Protein AF-A0A2Y9RVR6-F1 (afdb_monomer_lite)

Radius of gyration: 17.17 Å; chains: 1; bounding box: 38×42×49 Å

Secondary structure (DSSP, 8-state):
------------TT----HHHHHHHHHHHHHSTTS-S-EEES-TT-TT---EEE---S-----GGG-HHHHT--TT--HHHHHHHHHHHHTSTTTTTSPPPPTT-----

Organism: NCBI:txid127582

pLDDT: mean 73.44, std 13.95, range [33.5, 87.94]

Structure (mmCIF, N/CA/C/O backbone):
data_AF-A0A2Y9RVR6-F1
#
_entry.id   AF-A0A2Y9RVR6-F1
#
loop_
_atom_site.group_PDB
_atom_site.id
_atom_site.type_symbol
_atom_site.label_atom_id
_atom_site.label_alt_id
_atom_site.label_comp_id
_atom_site.label_asym_id
_atom_site.label_entity_id
_atom_site.label_seq_id
_atom_site.pdbx_PDB_ins_code
_atom_site.Cartn_x
_atom_site.Cartn_y
_atom_site.Cartn_z
_atom_site.occupancy
_atom_site.B_iso_or_equiv
_atom_site.auth_seq_id
_atom_site.auth_comp_id
_atom_site.auth_asym_id
_atom_site.auth_atom_id
_atom_site.pdbx_PDB_model_num
ATOM 1 N N . MET A 1 1 ? 15.825 29.071 -25.610 1.00 41.28 1 MET A N 1
ATOM 2 C CA . MET A 1 1 ? 14.901 29.046 -24.458 1.00 41.28 1 MET A CA 1
ATOM 3 C C . MET A 1 1 ? 13.797 28.088 -24.855 1.00 41.28 1 MET A C 1
ATOM 5 O O . MET A 1 1 ? 12.821 28.501 -25.462 1.00 41.28 1 MET A O 1
ATOM 9 N N . GLU A 1 2 ? 14.076 26.794 -24.718 1.00 33.50 2 GLU A N 1
ATOM 10 C CA . GLU A 1 2 ? 13.214 25.728 -25.230 1.00 33.50 2 GLU A CA 1
ATOM 11 C C . GLU A 1 2 ? 12.247 25.305 -24.128 1.00 33.50 2 GLU A C 1
ATOM 13 O O . GLU A 1 2 ? 12.647 24.823 -23.065 1.00 33.50 2 GLU A O 1
ATOM 18 N N . ASP A 1 3 ? 10.976 25.584 -24.396 1.00 42.09 3 ASP A N 1
ATOM 19 C CA . ASP A 1 3 ? 9.809 25.250 -23.595 1.00 42.09 3 ASP A CA 1
ATOM 20 C C . ASP A 1 3 ? 9.714 23.723 -23.459 1.00 42.09 3 ASP A C 1
ATOM 22 O O . ASP A 1 3 ? 9.265 23.025 -24.368 1.00 42.09 3 ASP A O 1
ATOM 26 N N . HIS A 1 4 ? 10.183 23.196 -22.325 1.00 41.84 4 HIS A N 1
ATOM 27 C CA . HIS A 1 4 ? 9.987 21.802 -21.926 1.00 41.84 4 HIS A CA 1
ATOM 28 C C . HIS A 1 4 ? 8.532 21.618 -21.491 1.00 41.84 4 HIS A C 1
ATOM 30 O O . HIS A 1 4 ? 8.216 21.466 -20.310 1.00 41.84 4 HIS A O 1
ATOM 36 N N . ARG A 1 5 ? 7.620 21.658 -22.464 1.00 41.59 5 ARG A N 1
ATOM 37 C CA . ARG A 1 5 ? 6.258 21.175 -22.284 1.00 41.59 5 ARG A CA 1
ATOM 38 C C . ARG A 1 5 ? 6.330 19.672 -22.066 1.00 41.59 5 ARG A C 1
ATOM 40 O O . ARG A 1 5 ? 6.532 18.897 -22.996 1.00 41.59 5 ARG A O 1
ATOM 47 N N . VAL A 1 6 ? 6.182 19.279 -20.807 1.00 44.03 6 VAL A N 1
ATOM 48 C CA . VAL A 1 6 ? 5.914 17.900 -20.408 1.00 44.03 6 VAL A CA 1
ATOM 49 C C . VAL A 1 6 ? 4.616 17.498 -21.103 1.00 44.03 6 VAL A C 1
ATOM 51 O O . VAL A 1 6 ? 3.536 17.978 -20.755 1.00 44.03 6 VAL A O 1
ATOM 54 N N . HIS A 1 7 ? 4.726 16.697 -22.158 1.00 44.66 7 HIS A N 1
ATOM 55 C CA . HIS A 1 7 ? 3.561 16.121 -22.809 1.00 44.66 7 HIS A CA 1
ATOM 56 C C . HIS A 1 7 ? 2.908 15.142 -21.823 1.00 44.66 7 HIS A C 1
ATOM 58 O O . HIS A 1 7 ? 3.610 14.258 -21.330 1.00 44.66 7 HIS A O 1
ATOM 64 N N . PRO A 1 8 ? 1.601 15.261 -21.522 1.00 43.94 8 PRO A N 1
ATOM 65 C CA . PRO A 1 8 ? 0.905 14.203 -20.806 1.00 43.94 8 PRO A CA 1
ATOM 66 C C . PRO A 1 8 ? 0.995 12.933 -21.656 1.00 43.94 8 PRO A C 1
ATOM 68 O O . PRO A 1 8 ? 0.721 12.969 -22.859 1.00 43.94 8 PRO A O 1
ATOM 71 N N . PHE A 1 9 ? 1.455 11.842 -21.045 1.00 45.75 9 PHE A N 1
ATOM 72 C CA . PHE A 1 9 ? 1.623 10.557 -21.709 1.00 45.75 9 PHE A CA 1
ATOM 73 C C . PHE A 1 9 ? 0.272 10.131 -22.292 1.00 45.75 9 PHE A C 1
ATOM 75 O O . PHE A 1 9 ? -0.699 9.918 -21.568 1.00 45.75 9 PHE A O 1
ATOM 82 N N . VAL A 1 10 ? 0.187 10.082 -23.622 1.00 44.03 10 VAL A N 1
ATOM 83 C CA . VAL A 1 10 ? -0.973 9.517 -24.301 1.00 44.03 10 VAL A CA 1
ATOM 84 C C . VAL A 1 10 ? -0.866 8.004 -24.137 1.00 44.03 10 VAL A C 1
ATOM 86 O O . VAL A 1 10 ? 0.048 7.376 -24.676 1.00 44.03 10 VAL A O 1
ATOM 89 N N . GLU A 1 11 ? -1.762 7.404 -23.355 1.00 48.28 11 GLU A N 1
ATOM 90 C CA . GLU A 1 11 ? -1.891 5.949 -23.316 1.00 48.28 11 GLU A CA 1
ATOM 91 C C . GLU A 1 11 ? -2.299 5.475 -24.716 1.00 48.28 11 GLU A C 1
ATOM 93 O O . GLU A 1 11 ? -3.445 5.606 -25.149 1.00 48.28 11 GLU A O 1
ATOM 98 N N . SER A 1 12 ? -1.323 4.988 -25.481 1.00 44.62 12 SER A N 1
ATOM 99 C CA . SER A 1 12 ? -1.571 4.409 -26.798 1.00 44.62 12 SER A CA 1
ATOM 100 C C . SER A 1 12 ? -2.227 3.037 -26.608 1.00 44.62 12 SER A C 1
ATOM 102 O O . SER A 1 12 ? -1.644 2.189 -25.922 1.00 44.62 12 SER A O 1
ATOM 104 N N . PRO A 1 13 ? -3.402 2.763 -27.206 1.00 46.75 13 PRO A N 1
ATOM 105 C CA . PRO A 1 13 ? -4.080 1.484 -27.043 1.00 46.75 13 PRO A CA 1
ATOM 106 C C . PRO A 1 13 ? -3.233 0.370 -27.671 1.00 46.75 13 PRO A C 1
ATOM 108 O O . PRO A 1 13 ? -3.189 0.220 -28.889 1.00 46.75 13 PRO A O 1
ATOM 111 N N . GLY A 1 14 ? -2.530 -0.397 -26.833 1.00 58.28 14 GLY A N 1
ATOM 112 C CA . GLY A 1 14 ? -1.770 -1.583 -27.245 1.00 58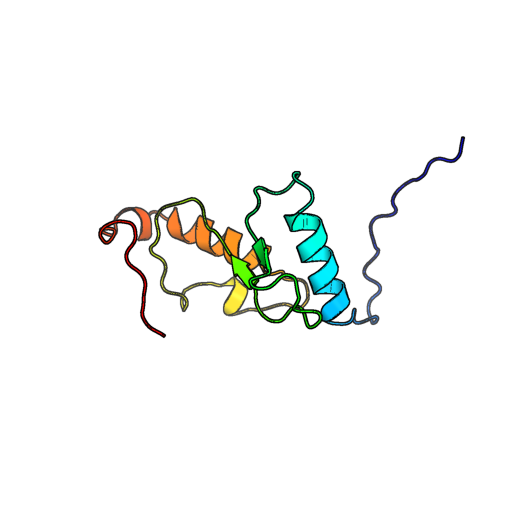.28 14 GLY A CA 1
ATOM 113 C C . GLY A 1 14 ? -0.333 -1.679 -26.728 1.00 58.28 14 GLY A C 1
ATOM 114 O O . GLY A 1 14 ? 0.251 -2.758 -26.816 1.00 58.28 14 GLY A O 1
ATOM 115 N N . VAL A 1 15 ? 0.241 -0.616 -26.153 1.00 62.31 15 VAL A N 1
ATOM 116 C CA . VAL A 1 15 ? 1.580 -0.679 -25.539 1.00 62.31 15 VAL A CA 1
ATOM 117 C C . VAL A 1 15 ? 1.430 -0.953 -24.046 1.00 62.31 15 VAL A C 1
ATOM 119 O O . VAL A 1 15 ? 1.025 -0.084 -23.282 1.00 62.31 15 VAL A O 1
ATOM 122 N N . LYS A 1 16 ? 1.732 -2.185 -23.623 1.00 73.31 16 LYS A N 1
ATOM 123 C CA . LYS A 1 16 ? 1.699 -2.572 -22.209 1.00 73.31 16 LYS A CA 1
ATOM 124 C C . LYS A 1 16 ? 3.028 -2.197 -21.556 1.00 73.31 16 LYS A C 1
ATOM 126 O O . LYS A 1 16 ? 4.063 -2.761 -21.906 1.00 73.31 16 LYS A O 1
ATOM 131 N N . VAL A 1 17 ? 2.991 -1.249 -20.626 1.00 78.62 17 VAL A N 1
ATOM 132 C CA . VAL A 1 17 ? 4.172 -0.817 -19.872 1.00 78.62 17 VAL A CA 1
ATOM 133 C C . VAL A 1 17 ? 4.652 -1.970 -18.966 1.00 78.62 17 VAL A C 1
ATOM 135 O O . VAL A 1 17 ? 3.822 -2.647 -18.348 1.00 78.62 17 VAL A O 1
ATOM 138 N N . PRO A 1 18 ? 5.964 -2.270 -18.911 1.00 84.00 18 PRO A N 1
ATOM 139 C CA . PRO A 1 18 ? 6.498 -3.296 -18.020 1.00 84.00 18 PRO A CA 1
ATOM 140 C C . PRO A 1 18 ? 6.232 -2.979 -16.544 1.00 84.00 18 PRO A C 1
ATOM 142 O O . PRO A 1 18 ? 6.327 -1.828 -16.129 1.00 84.00 18 PRO A O 1
ATOM 145 N N . ARG A 1 19 ? 5.989 -4.018 -15.732 1.00 84.81 19 ARG A N 1
ATOM 146 C CA . ARG A 1 19 ? 5.704 -3.907 -14.286 1.00 84.81 19 ARG A CA 1
ATOM 147 C C . ARG A 1 19 ? 6.670 -2.963 -13.565 1.00 84.81 19 ARG A C 1
ATOM 149 O O . ARG A 1 19 ? 6.231 -2.070 -12.856 1.00 84.81 19 ARG A O 1
ATOM 156 N N . ASN A 1 20 ? 7.974 -3.158 -13.759 1.00 85.44 20 ASN A N 1
ATOM 157 C CA . ASN A 1 20 ? 8.987 -2.380 -13.048 1.00 85.44 20 ASN A CA 1
ATOM 158 C C . ASN A 1 20 ? 8.983 -0.901 -13.462 1.00 85.44 20 ASN A C 1
ATOM 160 O O . ASN A 1 20 ? 9.357 -0.068 -12.653 1.00 85.44 20 ASN A O 1
ATOM 164 N N . SER A 1 21 ? 8.542 -0.568 -14.679 1.00 84.25 21 SER A N 1
ATOM 165 C CA . SER A 1 21 ? 8.436 0.823 -15.130 1.00 84.25 21 SER A CA 1
ATOM 166 C C . SER A 1 21 ? 7.279 1.551 -14.444 1.00 84.25 21 SER A C 1
ATOM 168 O O . SER A 1 21 ? 7.490 2.653 -13.957 1.00 84.25 21 SER A O 1
ATOM 170 N N . CYS A 1 22 ? 6.102 0.920 -14.326 1.00 84.81 22 CYS A N 1
ATOM 171 C CA . CYS A 1 22 ? 4.986 1.483 -13.551 1.00 84.81 22 CYS A CA 1
ATOM 172 C C . CYS A 1 22 ? 5.356 1.647 -12.071 1.00 84.81 22 CYS A C 1
ATOM 174 O O . CYS A 1 22 ? 5.069 2.661 -11.455 1.00 84.81 22 CYS A O 1
ATOM 176 N N . LEU A 1 23 ? 6.038 0.650 -11.507 1.00 84.62 23 LEU A N 1
ATOM 177 C CA . LEU A 1 23 ? 6.459 0.676 -10.109 1.00 84.62 23 LEU A CA 1
ATOM 178 C C . LEU A 1 23 ? 7.537 1.727 -9.828 1.00 84.62 23 LEU A C 1
ATOM 180 O O . LEU A 1 23 ? 7.528 2.331 -8.764 1.00 84.62 23 LEU A O 1
ATOM 184 N N . LEU A 1 24 ? 8.457 1.958 -10.763 1.00 85.62 24 LEU A N 1
ATOM 185 C CA . LEU A 1 24 ? 9.464 3.004 -10.618 1.00 85.62 24 LEU A CA 1
ATOM 186 C C . LEU A 1 24 ? 8.824 4.396 -10.645 1.00 85.62 24 LEU A C 1
ATOM 188 O O . LEU A 1 24 ? 9.191 5.241 -9.839 1.00 85.62 24 LEU A O 1
ATOM 192 N N . GLU A 1 25 ? 7.833 4.608 -11.513 1.00 85.56 25 GLU A N 1
ATOM 193 C CA . GLU A 1 25 ? 7.045 5.844 -11.538 1.00 85.56 25 GLU A CA 1
ATOM 194 C C . GLU A 1 25 ? 6.330 6.067 -10.199 1.00 85.56 25 GLU A C 1
ATOM 196 O O . GLU A 1 25 ? 6.490 7.123 -9.593 1.00 85.56 25 GLU A O 1
ATOM 201 N N . GLU A 1 26 ? 5.642 5.049 -9.669 1.00 84.44 26 GLU A N 1
ATOM 202 C CA . GLU A 1 26 ? 5.006 5.138 -8.347 1.00 84.44 26 GLU A CA 1
ATOM 203 C C . GLU A 1 26 ? 6.012 5.427 -7.218 1.00 84.44 26 GLU A C 1
ATOM 205 O O . GLU A 1 26 ? 5.705 6.178 -6.289 1.00 84.44 26 GLU A O 1
ATOM 210 N N . PHE A 1 27 ? 7.223 4.862 -7.289 1.00 83.75 27 PHE A N 1
ATOM 211 C CA . PHE A 1 27 ? 8.289 5.138 -6.324 1.00 83.75 27 PHE A CA 1
ATOM 212 C C . PHE A 1 27 ? 8.755 6.597 -6.390 1.00 83.75 27 PHE A C 1
ATOM 214 O O . PHE A 1 27 ? 8.842 7.276 -5.365 1.00 83.75 27 PHE A O 1
ATOM 221 N N . GLU A 1 28 ? 9.047 7.083 -7.598 1.0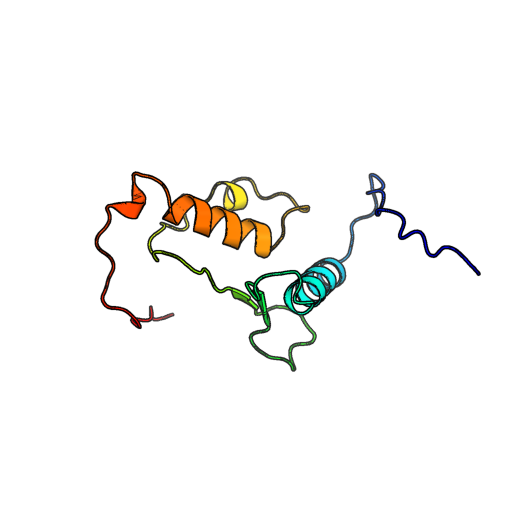0 84.44 28 GLU A N 1
ATOM 222 C CA . GLU A 1 28 ? 9.494 8.454 -7.840 1.00 84.44 28 GLU A CA 1
ATOM 223 C C . GLU A 1 28 ? 8.427 9.468 -7.414 1.00 84.44 28 GLU A C 1
ATOM 225 O O . GLU A 1 28 ? 8.752 10.484 -6.793 1.00 84.44 28 GLU A O 1
ATOM 230 N N . GLU A 1 29 ? 7.151 9.184 -7.686 1.00 79.94 29 GLU A N 1
ATOM 231 C CA . GLU A 1 29 ? 6.021 9.988 -7.221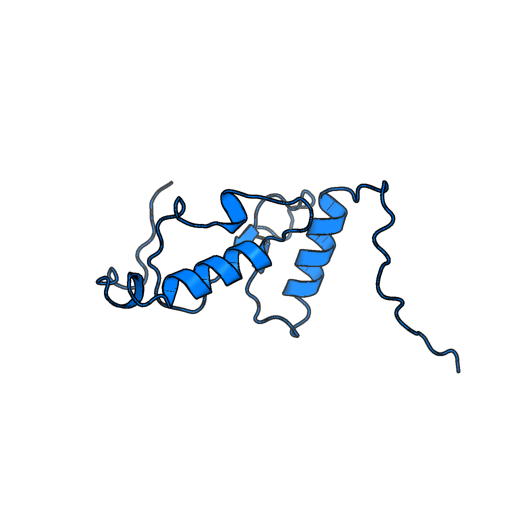 1.00 79.94 29 GLU A CA 1
ATOM 232 C C . GLU A 1 29 ? 5.901 10.006 -5.693 1.00 79.94 29 GLU A C 1
ATOM 234 O O . GLU A 1 29 ? 5.615 11.062 -5.130 1.00 79.94 29 GLU A O 1
ATOM 239 N N . GLY A 1 30 ? 6.151 8.878 -5.020 1.00 74.88 30 GLY A N 1
ATOM 240 C CA . GLY A 1 30 ? 6.124 8.779 -3.557 1.00 74.88 30 GLY A CA 1
ATOM 241 C C . GLY A 1 30 ? 7.279 9.510 -2.857 1.00 74.88 30 GLY A C 1
ATOM 242 O O . GLY A 1 30 ? 7.103 10.016 -1.749 1.00 74.88 30 GLY A O 1
ATOM 243 N N . GLN A 1 31 ? 8.454 9.604 -3.493 1.00 71.69 31 GLN A N 1
ATOM 244 C CA . GLN A 1 31 ? 9.620 10.327 -2.954 1.00 71.69 31 GLN A CA 1
ATOM 245 C C . GLN A 1 31 ? 9.615 11.821 -3.282 1.00 71.69 31 GLN A C 1
ATOM 247 O O . GLN A 1 31 ? 10.150 12.648 -2.534 1.00 71.69 31 GLN A O 1
ATOM 252 N N . LYS A 1 32 ? 9.031 12.190 -4.421 1.00 68.31 32 LYS A N 1
ATOM 253 C CA . LYS A 1 32 ? 8.827 13.581 -4.794 1.00 68.31 32 LYS A CA 1
ATOM 254 C C . LYS A 1 32 ? 7.764 14.125 -3.845 1.00 68.31 32 LYS A C 1
ATOM 256 O O . LYS A 1 32 ? 6.595 13.818 -4.017 1.00 68.31 32 LYS A O 1
ATOM 261 N N . GLY A 1 33 ? 8.164 14.940 -2.861 1.00 57.31 33 GLY A N 1
ATOM 262 C CA . GLY A 1 33 ? 7.329 15.484 -1.763 1.00 57.31 33 GLY A CA 1
ATOM 263 C C . GLY A 1 33 ? 6.107 16.345 -2.149 1.00 57.31 33 GLY A C 1
ATOM 264 O O . GLY A 1 33 ? 5.699 17.226 -1.400 1.00 57.31 33 GLY A O 1
ATOM 265 N N . VAL A 1 34 ? 5.569 16.139 -3.348 1.00 55.72 34 VAL A N 1
ATOM 266 C CA . VAL A 1 34 ? 4.220 16.463 -3.806 1.00 55.72 34 VAL A CA 1
ATOM 267 C C . VAL A 1 34 ? 3.198 15.467 -3.238 1.00 55.72 34 VAL A C 1
ATOM 269 O O . VAL A 1 34 ? 2.043 15.845 -3.056 1.00 55.72 34 VAL A O 1
ATOM 272 N N . ASP A 1 35 ? 3.609 14.228 -2.950 1.00 57.62 35 ASP A N 1
ATOM 273 C CA . ASP A 1 35 ? 2.771 13.212 -2.312 1.00 57.62 35 ASP A CA 1
ATOM 274 C C . ASP A 1 35 ? 3.166 13.026 -0.841 1.00 57.62 35 ASP A C 1
ATOM 276 O O . ASP A 1 35 ? 4.337 13.146 -0.489 1.00 57.62 35 ASP A O 1
ATOM 280 N N . ASP A 1 36 ? 2.193 12.749 0.028 1.00 64.56 36 ASP A N 1
ATOM 281 C CA . ASP A 1 36 ? 2.305 12.763 1.501 1.00 64.56 36 ASP A CA 1
ATOM 282 C C . ASP A 1 36 ? 3.173 11.613 2.082 1.00 64.56 36 ASP A C 1
ATOM 284 O O . ASP A 1 36 ? 3.000 11.204 3.228 1.00 64.56 36 ASP A O 1
ATOM 288 N N . GLY A 1 37 ? 4.084 11.037 1.285 1.00 69.56 37 GLY A N 1
ATOM 289 C CA . GLY A 1 37 ? 4.959 9.924 1.669 1.00 69.56 37 GLY A CA 1
ATOM 290 C C . GLY A 1 37 ? 4.206 8.617 1.926 1.00 69.56 37 GLY A C 1
ATOM 291 O O . GLY A 1 37 ? 4.622 7.808 2.753 1.00 69.56 37 GLY A O 1
ATOM 292 N N . MET A 1 38 ? 3.067 8.418 1.257 1.00 75.88 38 MET A N 1
ATOM 293 C CA . MET A 1 38 ? 2.129 7.338 1.572 1.00 75.88 38 MET A CA 1
ATOM 294 C C . MET A 1 38 ? 2.663 5.940 1.214 1.00 75.88 38 MET A C 1
ATOM 296 O O . MET A 1 38 ? 2.216 4.944 1.779 1.00 75.88 38 MET A O 1
ATOM 300 N N . VAL A 1 39 ? 3.606 5.855 0.274 1.00 82.25 39 VAL A N 1
ATOM 301 C CA . VAL A 1 39 ? 4.176 4.608 -0.253 1.00 82.25 39 VAL A CA 1
ATOM 302 C C . VAL A 1 39 ? 5.701 4.697 -0.212 1.00 82.25 39 VAL A C 1
ATOM 304 O O . VAL A 1 39 ? 6.281 5.726 -0.549 1.00 82.25 39 VAL A O 1
ATOM 307 N N . SER A 1 40 ? 6.373 3.628 0.206 1.00 84.31 40 SER A N 1
ATOM 308 C CA . SER A 1 40 ? 7.838 3.529 0.248 1.00 84.31 40 SER A CA 1
ATOM 309 C C . SER A 1 40 ? 8.290 2.087 0.010 1.00 84.31 40 SER A C 1
ATOM 311 O O . SER A 1 40 ? 7.515 1.156 0.220 1.00 84.31 40 SER A O 1
ATOM 313 N N . LEU A 1 41 ? 9.536 1.877 -0.417 1.00 86.06 41 LEU A N 1
ATOM 314 C CA . LEU A 1 41 ? 10.110 0.530 -0.495 1.00 86.06 41 LEU A CA 1
ATOM 315 C C . LEU A 1 41 ? 10.444 0.017 0.908 1.00 86.06 41 LEU A C 1
ATOM 317 O O . LEU A 1 41 ? 10.852 0.790 1.773 1.00 86.06 41 LEU A O 1
ATOM 321 N N . GLU A 1 42 ? 10.247 -1.282 1.132 1.00 86.62 42 GLU A N 1
ATOM 322 C CA . GLU A 1 42 ? 10.651 -1.929 2.392 1.00 86.62 42 GLU A CA 1
ATOM 323 C C . GLU A 1 42 ? 12.173 -2.055 2.523 1.00 86.62 42 GLU A C 1
ATOM 325 O O . GLU A 1 42 ? 12.695 -2.044 3.635 1.00 86.62 42 GLU A O 1
ATOM 330 N N . ASP A 1 43 ? 12.856 -2.201 1.392 1.00 86.69 43 ASP A N 1
ATOM 331 C CA . ASP A 1 43 ? 14.292 -2.431 1.285 1.00 86.69 43 ASP A CA 1
ATOM 332 C C . ASP A 1 43 ? 14.820 -1.603 0.108 1.00 86.69 43 ASP A C 1
ATOM 334 O O . ASP A 1 43 ? 14.354 -1.764 -1.023 1.00 86.69 43 ASP A O 1
ATOM 338 N N . ASP A 1 44 ? 15.750 -0.684 0.370 1.00 82.88 44 ASP A N 1
ATOM 339 C CA . ASP A 1 44 ? 16.344 0.173 -0.658 1.00 82.88 44 ASP A CA 1
ATOM 340 C C . ASP A 1 44 ? 17.322 -0.574 -1.580 1.00 82.88 44 ASP A C 1
ATOM 342 O O . ASP A 1 44 ? 17.615 -0.094 -2.678 1.00 82.88 44 ASP A O 1
ATOM 346 N N . GLU A 1 45 ? 17.753 -1.780 -1.197 1.00 87.50 45 GLU A N 1
ATOM 347 C CA . GLU A 1 45 ? 18.545 -2.668 -2.049 1.00 87.50 45 GLU A CA 1
ATOM 348 C C . GLU A 1 45 ? 17.662 -3.554 -2.964 1.00 87.50 45 GLU A C 1
ATOM 350 O O . GLU A 1 45 ? 18.178 -4.220 -3.874 1.00 87.50 45 GLU A O 1
ATOM 355 N N . ASP A 1 46 ? 16.326 -3.547 -2.801 1.00 86.88 46 ASP A N 1
ATOM 356 C CA . ASP A 1 46 ? 15.396 -4.332 -3.628 1.00 86.88 46 ASP A CA 1
ATOM 357 C C . ASP A 1 46 ? 15.221 -3.751 -5.043 1.00 86.88 46 ASP A C 1
ATOM 359 O O . ASP A 1 46 ? 14.282 -3.020 -5.363 1.00 86.88 46 ASP A O 1
ATOM 363 N N . THR A 1 47 ? 16.085 -4.186 -5.958 1.00 84.38 47 THR A N 1
ATOM 364 C CA . THR A 1 47 ? 15.985 -3.859 -7.394 1.00 84.38 47 THR A CA 1
ATOM 365 C C . THR A 1 47 ? 14.759 -4.457 -8.102 1.00 84.38 47 THR A C 1
ATOM 367 O O . THR A 1 47 ? 14.469 -4.100 -9.247 1.00 84.38 47 THR A O 1
ATOM 370 N N . THR A 1 48 ? 14.027 -5.378 -7.463 1.00 87.25 48 THR A N 1
ATOM 371 C CA . THR A 1 48 ? 12.853 -6.039 -8.057 1.00 87.25 48 THR A CA 1
ATOM 372 C C . THR A 1 48 ? 11.548 -5.276 -7.826 1.00 87.25 48 THR A C 1
ATOM 374 O O . THR A 1 48 ? 10.533 -5.604 -8.458 1.00 87.25 48 THR A O 1
ATOM 377 N N . LEU A 1 49 ? 11.576 -4.254 -6.958 1.00 85.75 49 LEU A N 1
ATOM 378 C CA . LEU A 1 49 ? 10.422 -3.439 -6.572 1.00 85.75 49 LEU A CA 1
ATOM 379 C C . LEU A 1 49 ? 9.244 -4.326 -6.143 1.00 85.75 49 LEU A C 1
ATOM 381 O O . LEU A 1 49 ? 8.114 -4.193 -6.624 1.00 85.75 49 LEU A O 1
ATOM 385 N N . THR A 1 50 ? 9.505 -5.328 -5.309 1.00 87.56 50 THR A N 1
ATOM 386 C CA . THR A 1 50 ? 8.492 -6.330 -4.951 1.00 87.56 50 THR A CA 1
ATOM 387 C C . THR A 1 50 ? 7.834 -6.019 -3.622 1.00 87.56 50 THR A C 1
ATOM 389 O O . THR A 1 50 ? 6.636 -6.265 -3.474 1.00 87.56 50 THR A O 1
ATOM 392 N N . ARG A 1 51 ? 8.588 -5.459 -2.674 1.00 86.81 51 ARG A N 1
ATOM 393 C CA . ARG A 1 51 ? 8.124 -5.248 -1.303 1.00 86.81 51 ARG A CA 1
ATOM 394 C C 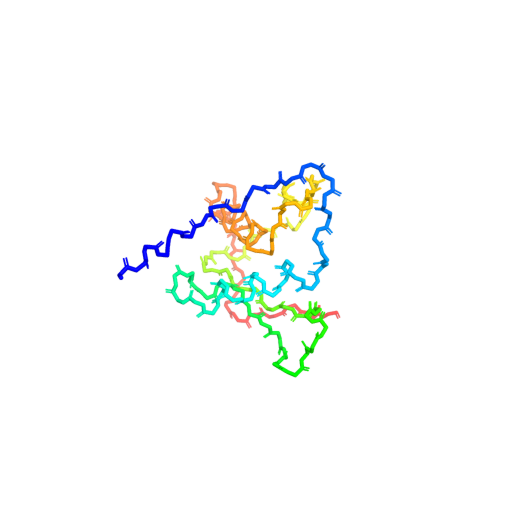. ARG A 1 51 ? 8.000 -3.765 -0.980 1.00 86.81 51 ARG A C 1
ATOM 396 O O . ARG A 1 51 ? 8.966 -3.011 -1.063 1.00 86.81 51 ARG A O 1
ATOM 403 N N . TRP A 1 52 ? 6.790 -3.368 -0.604 1.00 87.94 52 TRP A N 1
ATOM 404 C CA . TRP A 1 52 ? 6.399 -1.976 -0.438 1.00 87.94 52 TRP A CA 1
ATOM 405 C C . TRP A 1 52 ? 5.700 -1.776 0.901 1.00 87.94 52 TRP A C 1
ATOM 407 O O . TRP A 1 52 ? 4.763 -2.499 1.232 1.00 87.94 52 TRP A O 1
ATOM 417 N N . THR A 1 53 ? 6.116 -0.748 1.633 1.00 85.88 53 THR A N 1
ATOM 418 C CA . THR A 1 53 ? 5.430 -0.253 2.824 1.00 85.88 53 THR A CA 1
ATOM 419 C C . THR A 1 53 ? 4.448 0.840 2.423 1.00 85.88 53 THR A C 1
ATOM 421 O O . THR A 1 53 ? 4.835 1.855 1.845 1.00 85.88 53 THR A O 1
ATOM 424 N N . GLY A 1 54 ? 3.172 0.644 2.752 1.00 85.19 54 GLY A N 1
ATOM 425 C CA . GLY A 1 54 ? 2.137 1.670 2.647 1.00 85.19 54 GLY A CA 1
ATOM 426 C C . GLY A 1 54 ? 1.758 2.222 4.020 1.00 85.19 54 GLY A C 1
ATOM 427 O O . GLY A 1 54 ? 1.565 1.454 4.962 1.00 85.19 54 GLY A O 1
ATOM 428 N N . ILE A 1 55 ? 1.612 3.540 4.135 1.00 81.75 55 ILE A N 1
ATOM 429 C CA . ILE A 1 55 ? 1.176 4.233 5.353 1.00 81.75 55 ILE A CA 1
ATOM 430 C C . ILE A 1 55 ? -0.183 4.870 5.088 1.00 81.75 55 ILE A C 1
ATOM 432 O O . ILE A 1 55 ? -0.347 5.596 4.120 1.00 81.75 55 ILE A O 1
ATOM 436 N N . ILE A 1 56 ? -1.166 4.652 5.961 1.00 80.12 56 ILE A N 1
ATOM 437 C CA . ILE A 1 56 ? -2.440 5.381 5.911 1.00 80.12 56 ILE A CA 1
ATOM 438 C C . ILE A 1 56 ? -2.541 6.255 7.150 1.00 80.12 56 ILE A C 1
ATOM 440 O O . ILE A 1 56 ? -2.515 5.763 8.278 1.00 80.12 56 ILE A O 1
ATOM 444 N N . ILE A 1 57 ? -2.680 7.560 6.936 1.00 75.00 57 ILE A N 1
ATOM 445 C CA . ILE A 1 57 ? -2.881 8.528 8.011 1.00 75.00 57 ILE A CA 1
ATOM 446 C C . ILE A 1 57 ? -4.391 8.622 8.283 1.00 75.00 57 ILE A C 1
ATOM 448 O O . ILE A 1 57 ? -5.128 9.262 7.536 1.00 75.00 57 ILE A O 1
ATOM 452 N N . GLY A 1 58 ? -4.873 7.933 9.324 1.00 65.94 58 GLY A N 1
ATOM 453 C CA . GLY A 1 58 ? -6.300 7.867 9.674 1.00 65.94 58 GLY A CA 1
ATOM 454 C C . GLY A 1 58 ? -6.682 6.645 10.532 1.00 65.94 58 GLY A C 1
ATOM 455 O O . GLY A 1 58 ? -5.816 5.833 10.854 1.00 65.94 58 GLY A O 1
ATOM 456 N N . PRO A 1 59 ? -7.961 6.512 10.945 1.00 59.91 59 PRO A N 1
ATOM 457 C CA . PRO A 1 59 ? -8.427 5.439 11.834 1.00 59.91 59 PRO A CA 1
ATOM 458 C C . PRO A 1 59 ? -8.317 4.050 11.184 1.00 59.91 59 PRO A C 1
ATOM 460 O O . PRO A 1 59 ? -8.817 3.829 10.091 1.00 59.91 59 PRO A O 1
ATOM 463 N N . GLN A 1 60 ? -7.703 3.088 11.871 1.00 63.31 60 GLN A N 1
ATOM 464 C CA . GLN A 1 60 ? -7.125 1.872 11.284 1.00 63.31 60 GLN A CA 1
ATOM 465 C C . GLN A 1 60 ? -8.060 0.645 11.304 1.00 63.31 60 GLN A C 1
ATOM 467 O O . GLN A 1 60 ? -7.665 -0.438 11.735 1.00 63.31 60 GLN A O 1
ATOM 472 N N . MET A 1 61 ? -9.302 0.771 10.819 1.00 57.91 61 MET A N 1
ATOM 473 C CA . MET A 1 61 ? -10.180 -0.402 10.644 1.00 57.91 61 MET A CA 1
ATOM 474 C C . MET A 1 61 ? -10.903 -0.416 9.301 1.00 57.91 61 MET A C 1
ATOM 476 O O . MET A 1 61 ? -11.870 0.317 9.109 1.00 57.91 61 MET A O 1
ATOM 480 N N . VAL A 1 62 ? -10.478 -1.319 8.413 1.00 60.25 62 VAL A N 1
ATOM 481 C CA . VAL A 1 62 ? -11.220 -1.740 7.215 1.00 60.25 62 VAL A CA 1
ATOM 482 C C . VAL A 1 62 ? -10.946 -3.223 6.966 1.00 60.25 62 VAL A C 1
ATOM 484 O O . VAL A 1 62 ? -9.797 -3.659 7.013 1.00 60.25 62 VAL A O 1
ATOM 487 N N . ASP A 1 63 ? -11.994 -4.006 6.699 1.00 62.38 63 ASP A N 1
ATOM 488 C CA . ASP A 1 63 ? -11.846 -5.381 6.209 1.00 62.38 63 ASP A CA 1
ATOM 489 C C . ASP A 1 63 ? -11.338 -5.344 4.758 1.00 62.38 63 ASP A C 1
ATOM 491 O O . ASP A 1 63 ? -11.969 -4.745 3.883 1.00 62.38 63 ASP A O 1
ATOM 495 N N . ALA A 1 64 ? -10.200 -5.994 4.495 1.00 56.06 64 ALA A N 1
ATOM 496 C CA . ALA A 1 64 ? -9.553 -6.002 3.182 1.00 56.06 64 ALA A CA 1
ATOM 497 C C . ALA A 1 64 ? -10.453 -6.533 2.047 1.00 56.06 64 ALA A C 1
ATOM 499 O O . ALA A 1 64 ? -10.243 -6.200 0.882 1.00 56.06 64 ALA A O 1
ATOM 500 N N . ARG A 1 65 ? -11.484 -7.329 2.367 1.00 55.78 65 ARG A N 1
ATOM 501 C CA . ARG A 1 65 ? -12.436 -7.893 1.394 1.00 55.78 65 ARG A CA 1
ATOM 502 C C . ARG A 1 65 ? -13.494 -6.887 0.944 1.00 55.78 65 ARG A C 1
ATOM 504 O O . ARG A 1 65 ? -14.210 -7.161 -0.013 1.00 55.78 65 ARG A O 1
ATOM 511 N N . SER A 1 66 ? -13.581 -5.728 1.596 1.00 62.69 66 SER A N 1
ATOM 512 C CA . SER A 1 66 ? -14.524 -4.655 1.270 1.00 62.69 66 SER A CA 1
ATOM 513 C C . SER A 1 66 ? -13.881 -3.515 0.470 1.00 62.69 66 SER A C 1
ATOM 515 O O . SER A 1 66 ? -14.392 -2.399 0.513 1.00 62.69 66 SER A O 1
ATOM 517 N N . ILE A 1 67 ? -12.767 -3.765 -0.233 1.00 69.81 67 ILE A N 1
ATOM 518 C CA . ILE A 1 67 ? -12.031 -2.762 -1.020 1.00 69.81 67 ILE A CA 1
ATOM 519 C C . ILE A 1 67 ? -12.382 -2.910 -2.522 1.00 69.81 67 ILE A C 1
ATOM 521 O O . ILE A 1 67 ? -11.843 -3.803 -3.186 1.00 69.81 67 ILE A O 1
ATOM 525 N N . PRO A 1 68 ? -13.278 -2.072 -3.088 1.00 74.31 68 PRO A N 1
ATOM 526 C CA . PRO A 1 68 ? -13.698 -2.151 -4.490 1.00 74.31 68 PRO A CA 1
ATOM 527 C C . PRO A 1 68 ? -12.558 -2.108 -5.514 1.00 74.31 68 PRO A C 1
ATOM 529 O O . PRO A 1 68 ? -12.624 -2.847 -6.500 1.00 74.31 68 PRO A O 1
ATOM 532 N N . VAL A 1 69 ? -11.512 -1.305 -5.281 1.00 80.12 69 VAL A N 1
ATOM 533 C CA . VAL A 1 69 ? -10.327 -1.225 -6.160 1.00 80.12 69 VAL A CA 1
ATOM 534 C C . VAL A 1 69 ? -9.589 -2.555 -6.277 1.00 80.12 69 VAL A C 1
ATOM 536 O O . VAL A 1 69 ? -9.080 -2.873 -7.349 1.00 80.12 69 VAL A O 1
ATOM 539 N N . LEU A 1 70 ? -9.590 -3.378 -5.225 1.00 80.06 70 LEU A N 1
ATOM 540 C CA . LEU A 1 70 ? -9.038 -4.733 -5.291 1.00 80.06 70 LEU A CA 1
ATOM 541 C C . LEU A 1 70 ? -10.016 -5.705 -5.961 1.00 80.06 70 LEU A C 1
ATOM 543 O O . LEU A 1 70 ? -9.596 -6.558 -6.739 1.00 80.06 70 LEU A O 1
ATOM 547 N N . ALA A 1 71 ? -11.319 -5.566 -5.697 1.00 78.62 71 ALA A N 1
ATOM 548 C CA . ALA A 1 71 ? -12.344 -6.439 -6.270 1.00 78.62 71 ALA A CA 1
ATOM 549 C C . ALA A 1 71 ? -12.475 -6.301 -7.799 1.00 78.62 71 ALA A C 1
ATOM 551 O O . ALA A 1 71 ? -12.749 -7.286 -8.480 1.00 78.62 71 ALA A O 1
ATOM 552 N N . ASN A 1 72 ? -12.269 -5.097 -8.342 1.00 81.12 72 ASN A N 1
ATOM 553 C CA . ASN A 1 72 ? -12.369 -4.802 -9.776 1.00 81.12 72 ASN A CA 1
ATOM 554 C C . ASN A 1 72 ? -11.058 -4.236 -10.335 1.00 81.12 72 ASN A C 1
ATOM 556 O O . ASN A 1 72 ? -11.066 -3.261 -11.091 1.00 81.12 72 ASN A O 1
ATOM 560 N N . TRP A 1 73 ? -9.936 -4.848 -9.951 1.00 81.31 73 TRP A N 1
ATOM 561 C CA . TRP A 1 73 ? -8.598 -4.383 -10.305 1.00 81.31 73 TRP A CA 1
ATOM 562 C C . TRP A 1 73 ? -8.434 -4.105 -11.808 1.00 81.31 73 TRP A C 1
ATOM 564 O O . TRP A 1 73 ? -8.693 -4.972 -12.646 1.00 81.31 73 TRP A O 1
ATOM 574 N N . GLN A 1 74 ? -7.957 -2.904 -12.141 1.00 80.44 74 GLN A N 1
ATOM 575 C CA . GLN A 1 74 ? -7.548 -2.507 -13.488 1.00 80.44 74 GLN A CA 1
ATOM 576 C C . GLN A 1 74 ? -6.031 -2.312 -13.526 1.00 80.44 74 GLN A C 1
ATOM 578 O O . GLN A 1 74 ? -5.428 -1.894 -12.545 1.00 80.44 74 GLN A O 1
ATOM 583 N N . ASN A 1 75 ? -5.401 -2.582 -14.672 1.00 79.12 75 ASN A N 1
ATOM 584 C CA . ASN A 1 75 ? -3.947 -2.417 -14.826 1.00 79.12 75 ASN A CA 1
ATOM 585 C C . ASN A 1 75 ? -3.468 -0.957 -14.721 1.00 79.12 75 ASN A C 1
ATOM 587 O O . ASN A 1 75 ? -2.272 -0.733 -14.592 1.00 79.12 75 ASN A O 1
ATOM 591 N N . SER A 1 76 ? -4.397 -0.005 -14.785 1.00 80.75 76 SER A N 1
ATOM 592 C CA . SER A 1 76 ? -4.176 1.428 -14.626 1.00 80.75 76 SER A CA 1
ATOM 593 C C . SER A 1 76 ? -4.225 1.873 -13.161 1.00 80.75 76 SER A C 1
ATOM 595 O O . SER A 1 76 ? -4.108 3.062 -12.879 1.00 80.75 76 SER A O 1
ATOM 597 N N . TYR A 1 77 ? -4.501 0.959 -12.224 1.00 84.31 77 TYR A N 1
ATOM 598 C CA . TYR A 1 77 ? -4.490 1.254 -10.795 1.00 84.31 77 TYR A CA 1
ATOM 599 C C . TYR A 1 77 ? -3.091 1.096 -10.206 1.00 84.31 77 TYR A C 1
ATOM 601 O O . TYR A 1 77 ? -2.311 0.248 -10.632 1.00 84.31 77 TYR A O 1
ATOM 609 N N . SER A 1 78 ? -2.823 1.914 -9.190 1.00 84.38 78 SER A N 1
ATOM 610 C CA . SER A 1 78 ? -1.552 2.008 -8.477 1.00 84.38 78 SER A CA 1
ATOM 611 C C . SER A 1 78 ? -1.685 1.580 -7.015 1.00 84.38 78 SER A C 1
ATOM 613 O O . SER A 1 78 ? -2.794 1.527 -6.467 1.00 84.38 78 SER A O 1
ATOM 615 N N . ILE A 1 79 ? -0.558 1.332 -6.344 1.00 84.88 79 ILE A N 1
ATOM 616 C CA . ILE A 1 79 ? -0.492 1.088 -4.892 1.00 84.88 79 ILE A CA 1
ATOM 617 C C . ILE A 1 79 ? -1.144 2.260 -4.147 1.00 84.88 79 ILE A C 1
ATOM 619 O O . ILE A 1 79 ? -1.945 2.070 -3.230 1.00 84.88 79 ILE A O 1
ATOM 623 N N . LYS A 1 80 ? -0.897 3.487 -4.611 1.00 82.75 80 LYS A N 1
ATOM 624 C CA . LYS A 1 80 ? -1.533 4.704 -4.093 1.00 82.75 80 LYS A CA 1
ATOM 625 C C . LYS A 1 80 ? -3.059 4.675 -4.186 1.00 82.75 80 LYS A C 1
ATOM 627 O O . LYS A 1 80 ? -3.734 5.075 -3.237 1.00 82.75 80 LYS A O 1
ATOM 632 N N . ALA A 1 81 ? -3.620 4.220 -5.308 1.00 83.94 81 ALA A N 1
ATOM 633 C CA . ALA A 1 81 ? -5.071 4.126 -5.470 1.00 83.94 81 ALA A CA 1
ATOM 634 C C . ALA A 1 81 ? -5.685 3.195 -4.412 1.00 83.94 81 ALA A C 1
ATOM 636 O O . ALA A 1 81 ? -6.708 3.535 -3.815 1.00 83.94 81 ALA A O 1
ATOM 637 N N . VAL A 1 82 ? -5.002 2.085 -4.113 1.00 84.56 82 VAL A N 1
ATOM 638 C CA . VAL A 1 82 ? -5.391 1.153 -3.047 1.00 84.56 82 VAL A CA 1
ATOM 639 C C . VAL A 1 82 ? -5.371 1.832 -1.681 1.00 84.56 82 VAL A C 1
ATOM 641 O O . VAL A 1 82 ? -6.373 1.796 -0.966 1.00 84.56 82 VAL A O 1
ATOM 644 N N . LEU A 1 83 ? -4.267 2.491 -1.322 1.00 83.12 83 LEU A N 1
ATOM 645 C CA . LEU A 1 83 ? -4.129 3.136 -0.014 1.00 83.12 83 LEU A CA 1
ATOM 646 C C . LEU A 1 83 ? -5.110 4.301 0.179 1.00 83.12 83 LEU A C 1
ATOM 648 O O . LEU A 1 83 ? -5.682 4.457 1.260 1.00 83.12 83 LEU A O 1
ATOM 652 N N . ARG A 1 84 ? -5.363 5.091 -0.871 1.00 80.38 84 ARG A N 1
ATOM 653 C CA . ARG A 1 84 ? -6.336 6.191 -0.839 1.00 80.38 84 ARG A CA 1
ATOM 654 C C . ARG A 1 84 ? -7.754 5.681 -0.634 1.00 80.38 84 ARG A C 1
ATOM 656 O O . ARG A 1 84 ? -8.490 6.234 0.181 1.00 80.38 84 ARG A O 1
ATOM 663 N N . GLU A 1 85 ? -8.151 4.649 -1.369 1.00 81.31 85 GLU A N 1
ATOM 664 C CA . GLU A 1 85 ? -9.489 4.079 -1.236 1.00 81.31 85 GLU A CA 1
ATOM 665 C C . GLU A 1 85 ? -9.690 3.452 0.143 1.00 81.31 85 GLU A C 1
ATOM 667 O O . GLU A 1 85 ? -10.725 3.665 0.777 1.00 81.31 85 GLU A O 1
ATOM 672 N N . LEU A 1 86 ? -8.659 2.779 0.652 1.00 81.00 86 LEU A N 1
ATOM 673 C CA . LEU A 1 86 ? -8.639 2.253 2.008 1.00 81.00 86 LEU A CA 1
ATOM 674 C C . LEU A 1 86 ? -8.811 3.376 3.049 1.00 81.00 86 LEU A C 1
ATOM 676 O O . LEU A 1 86 ? -9.662 3.262 3.930 1.00 81.00 86 LEU A O 1
ATOM 680 N N . GLY A 1 87 ? -8.114 4.506 2.889 1.00 78.31 87 GLY A N 1
ATOM 681 C CA . GLY A 1 87 ? -8.303 5.701 3.721 1.00 78.31 87 GLY A CA 1
ATOM 682 C C . GLY A 1 87 ? -9.715 6.302 3.633 1.00 78.31 87 GLY A C 1
ATOM 683 O O . GLY A 1 87 ? -10.300 6.678 4.650 1.00 78.31 87 GLY A O 1
ATOM 684 N N . CYS A 1 88 ? -10.325 6.343 2.445 1.00 80.38 88 CYS A N 1
ATOM 685 C CA . CYS A 1 88 ? -11.716 6.781 2.293 1.00 80.38 88 CYS A CA 1
ATOM 686 C C . CYS A 1 88 ? -12.705 5.830 2.988 1.00 80.38 88 CYS A C 1
ATOM 688 O O . CYS A 1 88 ? -13.654 6.294 3.624 1.00 80.38 88 CYS A O 1
ATOM 690 N N . LEU A 1 89 ? -12.481 4.515 2.906 1.00 77.94 89 LEU A N 1
ATOM 691 C CA . LEU A 1 89 ? -13.297 3.512 3.590 1.00 77.94 89 LEU A CA 1
ATOM 692 C C . LEU A 1 89 ? -13.175 3.628 5.112 1.00 77.94 89 LEU A C 1
ATOM 694 O O . LEU A 1 89 ? -14.188 3.514 5.805 1.00 77.94 89 LEU A O 1
ATOM 698 N N . MET A 1 90 ? -11.981 3.913 5.634 1.00 75.00 90 MET A N 1
ATOM 699 C CA . MET A 1 90 ? -11.742 4.167 7.063 1.00 75.00 90 MET A CA 1
ATOM 700 C C . MET A 1 90 ? -12.558 5.358 7.587 1.00 75.00 90 MET A C 1
ATOM 702 O O . MET A 1 90 ? -13.049 5.335 8.714 1.00 75.00 90 MET A O 1
ATOM 706 N N . LEU A 1 91 ? -12.766 6.377 6.749 1.00 74.56 91 LEU A N 1
ATOM 707 C CA . LEU A 1 91 ? -13.576 7.558 7.064 1.00 74.56 91 LEU A CA 1
ATOM 708 C C . LEU A 1 91 ? -15.082 7.366 6.811 1.00 74.56 91 LEU A C 1
ATOM 710 O O . LEU A 1 91 ? -15.875 8.282 7.050 1.00 74.56 91 LEU A O 1
ATOM 714 N N . SER A 1 92 ? -15.508 6.194 6.331 1.00 76.31 92 SER A N 1
ATOM 715 C CA . SER A 1 92 ? -16.927 5.914 6.126 1.00 76.31 92 SER A CA 1
ATOM 716 C C . SER A 1 92 ? -17.690 5.909 7.457 1.00 76.31 92 SER A C 1
ATOM 718 O O . SER A 1 92 ? -17.168 5.561 8.518 1.00 76.31 92 SER A O 1
ATOM 720 N N . LYS A 1 93 ? -18.974 6.280 7.411 1.00 74.69 93 LYS A N 1
ATOM 721 C CA . LYS A 1 93 ? -19.834 6.372 8.607 1.00 74.69 93 LYS A CA 1
ATOM 722 C C . LYS A 1 93 ? -20.014 5.038 9.341 1.00 74.69 93 LYS A C 1
ATOM 724 O O . LYS A 1 93 ? -20.407 5.051 10.508 1.00 74.69 93 LYS A O 1
ATOM 729 N N . GLU A 1 94 ? -19.796 3.927 8.644 1.00 74.62 94 GLU A N 1
ATOM 730 C CA . GLU A 1 94 ? -19.845 2.577 9.200 1.00 74.62 94 GLU A CA 1
ATOM 731 C C . GLU A 1 94 ? -18.562 2.262 9.981 1.00 74.62 94 GLU A C 1
ATOM 733 O O . GLU A 1 94 ? -18.643 1.812 11.121 1.00 74.62 94 GLU A O 1
ATOM 738 N N . ASN A 1 95 ? -17.396 2.626 9.434 1.00 74.62 95 ASN A N 1
ATOM 739 C CA . ASN A 1 95 ? -16.093 2.289 10.015 1.00 74.62 95 ASN A CA 1
ATOM 740 C C . ASN A 1 95 ? -15.627 3.260 11.105 1.00 74.62 95 ASN A C 1
ATOM 742 O O . ASN A 1 95 ? -15.011 2.833 12.079 1.00 74.62 95 ASN A O 1
ATOM 746 N N . VAL A 1 96 ? -15.992 4.545 11.0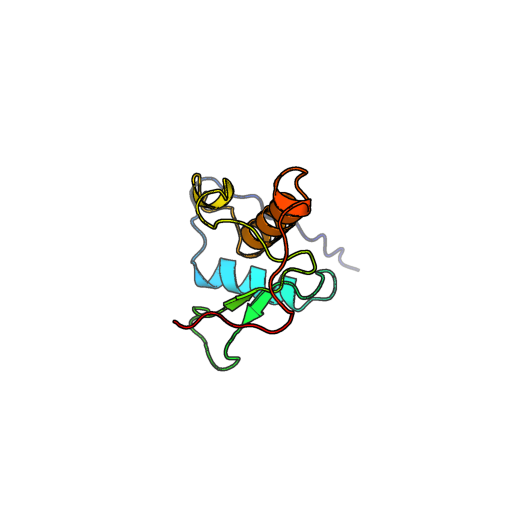27 1.00 77.75 96 VAL A N 1
ATOM 747 C CA . VAL A 1 96 ? -15.607 5.550 12.041 1.00 77.75 96 VAL A CA 1
ATOM 748 C C . VAL A 1 96 ? -16.177 5.253 13.437 1.00 77.75 96 VAL A C 1
ATOM 750 O O . VAL A 1 96 ? -15.701 5.782 14.438 1.00 77.75 96 VAL A O 1
ATOM 753 N N . LYS A 1 97 ? -17.222 4.421 13.516 1.00 78.12 97 LYS A N 1
ATOM 754 C CA . LYS A 1 97 ? -17.882 4.041 14.773 1.00 78.12 97 LYS A CA 1
ATOM 755 C C . LYS A 1 97 ? -17.271 2.799 15.416 1.00 78.12 97 LYS A C 1
ATOM 757 O O . LYS A 1 97 ? -17.662 2.454 16.531 1.00 78.12 97 LYS A O 1
ATOM 762 N N . LEU A 1 98 ? -16.370 2.108 14.719 1.00 78.56 98 LEU A N 1
ATOM 763 C CA . LEU A 1 98 ? -15.771 0.882 15.220 1.00 78.56 98 LEU A CA 1
ATOM 764 C C . LEU A 1 98 ? -14.707 1.209 16.282 1.00 78.56 98 LEU A C 1
ATOM 766 O O . LEU A 1 98 ? -13.911 2.133 16.089 1.00 78.56 98 LEU A O 1
ATOM 770 N N . PRO A 1 99 ? -14.684 0.475 17.409 1.00 79.88 99 PRO A N 1
ATOM 771 C CA . PRO A 1 99 ? -13.678 0.676 18.441 1.00 79.88 99 PRO A CA 1
ATOM 772 C C . PRO A 1 99 ? -12.299 0.281 17.907 1.00 79.88 99 PRO A C 1
ATOM 774 O O . PRO A 1 99 ? -12.094 -0.859 17.498 1.00 79.88 99 PRO A O 1
ATOM 777 N N . GLN A 1 100 ? -11.353 1.220 17.931 1.00 80.75 100 GLN A N 1
ATOM 778 C CA . GLN A 1 100 ? -9.973 0.954 17.531 1.00 80.75 100 GLN A CA 1
ATOM 779 C C . GLN A 1 100 ? -9.252 0.131 18.611 1.00 80.75 100 GLN A C 1
ATOM 781 O O . GLN A 1 100 ? -9.464 0.367 19.807 1.00 80.75 100 GLN A O 1
ATOM 786 N N . PRO A 1 101 ? -8.384 -0.817 18.227 1.00 80.81 101 PRO A N 1
ATOM 787 C CA . PRO A 1 101 ? -7.492 -1.468 19.176 1.00 80.81 101 PRO A CA 1
ATOM 788 C C . PRO A 1 101 ? -6.499 -0.447 19.771 1.00 80.81 101 PRO A C 1
ATOM 790 O O . PRO A 1 101 ? -6.259 0.598 19.163 1.00 80.81 101 PRO A O 1
ATOM 793 N N . PRO A 1 102 ? -5.889 -0.730 20.941 1.00 85.81 102 PRO A N 1
ATOM 794 C CA . PRO A 1 102 ? -4.766 0.053 21.448 1.00 85.81 102 PRO A CA 1
ATOM 795 C C . PRO A 1 102 ? -3.716 0.318 20.365 1.00 85.81 102 PRO A C 1
ATOM 797 O O . PRO A 1 102 ? -3.308 -0.608 19.658 1.00 85.81 102 PRO A O 1
ATOM 800 N N . GLU A 1 103 ? -3.291 1.576 20.262 1.00 82.06 103 GLU A N 1
ATOM 801 C CA . GLU A 1 103 ? -2.303 2.020 19.282 1.00 82.06 103 GLU A CA 1
ATOM 802 C C . GLU A 1 103 ? -1.018 1.179 19.374 1.00 82.06 103 GLU A C 1
ATOM 804 O O . GLU A 1 103 ? -0.613 0.758 20.459 1.00 82.06 103 GLU A O 1
ATOM 809 N N . ARG A 1 104 ? -0.341 0.986 18.231 1.00 79.38 104 ARG A N 1
ATOM 810 C CA . ARG A 1 104 ? 0.937 0.250 18.099 1.00 79.38 104 ARG A CA 1
ATOM 811 C C . ARG A 1 104 ? 0.860 -1.274 18.265 1.00 79.38 104 ARG A C 1
ATOM 813 O O . ARG A 1 104 ? 1.894 -1.913 18.442 1.00 79.38 104 ARG A O 1
ATOM 820 N N . GLN A 1 105 ? -0.325 -1.873 18.173 1.00 79.06 105 GLN A N 1
ATOM 821 C CA . GLN A 1 105 ? -0.437 -3.321 17.985 1.00 79.06 105 GLN A CA 1
ATOM 822 C C . GLN A 1 105 ? -0.114 -3.717 16.543 1.00 79.06 105 GLN A C 1
ATOM 824 O O . GLN A 1 105 ? -0.544 -3.057 15.601 1.00 79.06 105 GLN A O 1
ATOM 829 N N . THR A 1 106 ? 0.620 -4.815 16.381 1.00 80.75 106 THR A N 1
ATOM 830 C CA . THR A 1 106 ? 0.946 -5.401 15.077 1.00 80.75 106 THR A CA 1
ATOM 831 C C . THR A 1 106 ? 0.297 -6.772 14.951 1.00 80.75 106 THR A C 1
ATOM 833 O O . THR A 1 106 ? 0.228 -7.526 15.923 1.00 80.75 106 THR A O 1
ATOM 836 N N . TYR A 1 107 ? -0.157 -7.117 13.750 1.00 78.62 107 TYR A N 1
ATOM 837 C CA . TYR A 1 107 ? -0.601 -8.474 13.446 1.00 78.62 107 TYR A CA 1
ATOM 838 C C . TYR A 1 107 ? 0.618 -9.365 13.184 1.00 78.62 107 TYR A C 1
ATOM 840 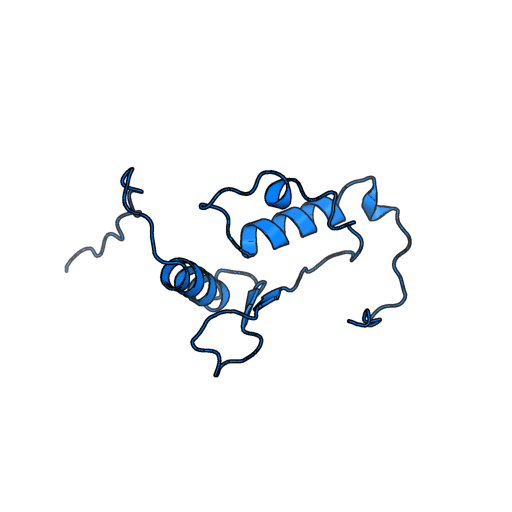O O . TYR A 1 107 ? 1.613 -8.910 12.622 1.00 78.62 107 TYR A O 1
ATOM 848 N N . ASN A 1 108 ? 0.547 -10.627 13.607 1.00 81.25 108 ASN A N 1
ATOM 849 C CA . ASN A 1 108 ? 1.544 -11.626 13.227 1.00 81.25 108 ASN A CA 1
ATOM 850 C C . ASN A 1 108 ? 1.287 -12.075 11.781 1.00 81.25 108 ASN A C 1
ATOM 852 O O . ASN A 1 108 ? 0.133 -12.086 11.347 1.00 81.25 108 ASN A O 1
ATOM 856 N N . ASN A 1 109 ? 2.357 -12.438 11.074 1.00 62.75 109 ASN A N 1
ATOM 857 C CA . ASN A 1 109 ? 2.295 -13.040 9.739 1.00 62.75 109 ASN A CA 1
ATOM 858 C C . ASN A 1 109 ? 1.870 -14.512 9.807 1.00 62.75 109 ASN A C 1
ATOM 860 O O . ASN A 1 109 ? 2.350 -15.203 10.737 1.00 62.75 109 ASN A O 1
#

Foldseek 3Di:
DDPPPPDDDDPDPPDDDDPLVQLVVVAVVLPPVVDPNQKHAPDPPPPVSPHIDGDADAQPDDDPVPQVCVVPPDPPDDPVNRNVSVNVRCVDPVNVPDDGDPPPDDDDD

Sequence (109 aa):
MEDHRVHPFVESPGVKVPRNSCLLEEFEEGQKGVDDGMVSLEDDEDTTLTRWTGIIIGPQMVDARSIPVLANWQNSYSIKAVLRELGCLMLSKENVKLPQPPERQTYNN

InterPro domains:
  IPR016135 Ubiquitin-conjugating enzyme/RWD-like [G3DSA:3.10.110.10] (7-62)
  IPR016135 Ubiquitin-conjugating enzyme/RWD-like [G3DSA:3.10.110.10] (63-109)
  IPR016135 Ubiquitin-conjugating enzyme/RWD-like [SSF54495] (16-108)